Protein AF-A0A847V4I1-F1 (afdb_monomer_lite)

Structure (mmCIF, N/CA/C/O backbone):
data_AF-A0A847V4I1-F1
#
_entry.id   AF-A0A847V4I1-F1
#
loop_
_atom_site.group_PDB
_atom_site.id
_atom_site.type_symbol
_atom_site.label_atom_id
_atom_site.label_alt_id
_atom_site.label_comp_id
_atom_site.label_asym_id
_atom_site.label_entity_id
_atom_site.label_seq_id
_atom_site.pdbx_PDB_ins_code
_atom_site.Cartn_x
_atom_site.Cartn_y
_atom_site.Cartn_z
_atom_site.occupancy
_atom_site.B_iso_or_equiv
_atom_site.auth_seq_id
_atom_site.auth_comp_id
_atom_site.auth_asym_id
_atom_site.auth_atom_id
_atom_site.pdbx_PDB_model_num
ATOM 1 N N . MET A 1 1 ? 16.614 -1.267 1.597 1.00 69.31 1 MET A N 1
ATOM 2 C CA . MET A 1 1 ? 15.792 -2.473 1.867 1.00 69.31 1 MET A CA 1
ATOM 3 C C . MET A 1 1 ? 15.014 -2.817 0.602 1.00 69.31 1 MET A C 1
ATOM 5 O O . MET A 1 1 ? 14.802 -1.906 -0.192 1.00 69.31 1 MET A O 1
ATOM 9 N N . LYS A 1 2 ? 14.629 -4.079 0.366 1.00 87.75 2 LYS A N 1
ATOM 10 C CA . LYS A 1 2 ? 13.722 -4.391 -0.755 1.00 87.75 2 LYS A CA 1
ATOM 11 C C . LYS A 1 2 ? 12.311 -3.883 -0.415 1.00 87.75 2 LYS A C 1
ATOM 13 O O . LYS A 1 2 ? 11.942 -3.993 0.751 1.00 87.75 2 LYS A O 1
ATOM 18 N N . PRO A 1 3 ? 11.555 -3.328 -1.379 1.00 94.25 3 PRO A N 1
ATOM 19 C CA . PRO A 1 3 ? 10.171 -2.945 -1.143 1.00 94.25 3 PRO A CA 1
ATOM 20 C C . PRO A 1 3 ? 9.318 -4.162 -0.800 1.00 94.25 3 PRO A C 1
ATOM 22 O O . PRO A 1 3 ? 9.346 -5.160 -1.522 1.00 94.25 3 PRO A O 1
ATOM 25 N N . GLU A 1 4 ? 8.551 -4.063 0.273 1.00 95.94 4 GLU A N 1
ATOM 26 C CA . GLU A 1 4 ? 7.635 -5.095 0.738 1.00 95.94 4 GLU A CA 1
ATOM 27 C C . GLU A 1 4 ? 6.378 -4.471 1.349 1.00 95.94 4 GLU A C 1
ATOM 29 O O . GLU A 1 4 ? 6.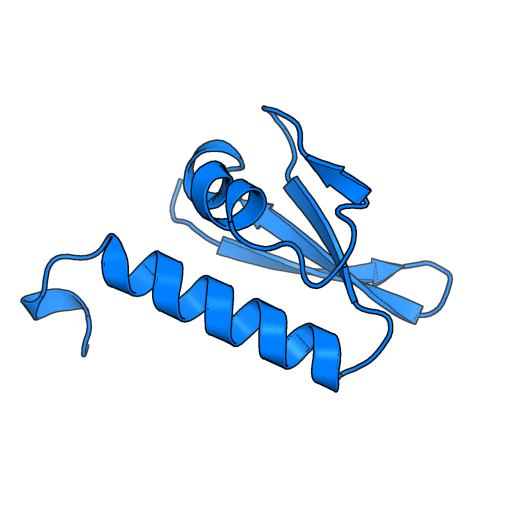340 -3.282 1.679 1.00 95.94 4 GLU A O 1
ATOM 34 N N . ILE A 1 5 ? 5.339 -5.293 1.465 1.00 97.12 5 ILE A N 1
ATOM 35 C CA . ILE A 1 5 ? 4.075 -4.939 2.100 1.00 97.12 5 ILE A CA 1
ATOM 36 C C . ILE A 1 5 ? 3.803 -6.024 3.136 1.00 97.12 5 ILE A C 1
ATOM 38 O O . ILE A 1 5 ? 3.697 -7.201 2.778 1.00 97.12 5 ILE A O 1
ATOM 42 N N . SER A 1 6 ? 3.724 -5.644 4.407 1.00 96.88 6 SER A N 1
ATOM 43 C CA . SER A 1 6 ? 3.286 -6.547 5.467 1.00 96.88 6 SER A CA 1
ATOM 44 C C . SER A 1 6 ? 1.756 -6.564 5.505 1.00 96.88 6 SER A C 1
ATOM 46 O O . SER A 1 6 ? 1.109 -5.551 5.239 1.00 96.88 6 SER A O 1
ATOM 48 N N . LEU A 1 7 ? 1.175 -7.722 5.818 1.00 96.88 7 LEU A N 1
ATOM 49 C CA . LEU A 1 7 ? -0.258 -7.873 6.045 1.00 96.88 7 LEU A CA 1
ATOM 50 C C . LEU A 1 7 ? -0.470 -8.488 7.424 1.00 96.88 7 LEU A C 1
ATOM 52 O O . LEU A 1 7 ? 0.042 -9.569 7.719 1.00 96.88 7 LEU A O 1
ATOM 56 N N . SER A 1 8 ? -1.251 -7.806 8.249 1.00 97.19 8 SER A N 1
ATOM 57 C CA . SER A 1 8 ? -1.658 -8.268 9.573 1.00 97.19 8 SER A CA 1
ATOM 58 C C . SER A 1 8 ? -3.134 -7.951 9.811 1.00 97.19 8 SER A C 1
ATOM 60 O O . SER A 1 8 ? -3.809 -7.386 8.947 1.00 97.19 8 SER A O 1
ATOM 62 N N . PHE A 1 9 ? -3.653 -8.345 10.972 1.00 96.19 9 PHE A N 1
ATOM 63 C CA . PHE A 1 9 ? -5.021 -8.043 11.368 1.00 96.19 9 PHE A CA 1
ATOM 64 C C . PHE A 1 9 ? -5.031 -7.080 12.548 1.00 96.19 9 PHE A C 1
ATOM 66 O O . PHE A 1 9 ? -4.253 -7.241 13.486 1.00 96.19 9 PHE A O 1
ATOM 73 N N . THR A 1 10 ? -5.933 -6.102 12.512 1.00 94.94 10 THR A N 1
ATOM 74 C CA . THR A 1 10 ? -6.228 -5.266 13.682 1.00 94.94 10 THR A CA 1
ATOM 75 C C . THR A 1 10 ? -7.018 -6.058 14.728 1.00 94.94 10 THR A C 1
ATOM 77 O O . THR A 1 10 ? -7.577 -7.117 14.429 1.00 94.94 10 THR A O 1
ATOM 80 N N . ASP A 1 11 ? -7.179 -5.498 15.929 1.00 93.81 11 ASP A N 1
ATOM 81 C CA . ASP A 1 11 ? -8.020 -6.074 16.995 1.00 93.81 11 ASP A CA 1
ATOM 82 C C . ASP A 1 11 ? -9.495 -6.249 16.588 1.00 93.81 11 ASP A C 1
ATOM 84 O O . ASP A 1 11 ? -10.243 -6.992 17.219 1.00 93.81 11 ASP A O 1
ATOM 88 N N . ARG A 1 12 ? -9.928 -5.564 15.522 1.00 94.06 12 ARG A N 1
ATOM 89 C CA . ARG A 1 12 ? -11.275 -5.675 14.942 1.00 94.06 12 ARG A CA 1
ATOM 90 C C . ARG A 1 12 ? -11.335 -6.630 13.746 1.00 94.06 12 ARG A C 1
ATOM 92 O O . ARG A 1 12 ? -12.323 -6.616 13.020 1.00 94.06 12 ARG A O 1
ATOM 99 N N . HIS A 1 13 ? -10.292 -7.431 13.526 1.00 93.19 13 HIS A N 1
ATOM 100 C CA . HIS A 1 13 ? -10.155 -8.352 12.393 1.00 93.19 13 HIS A CA 1
ATOM 101 C C . HIS A 1 13 ? -10.185 -7.674 11.010 1.00 93.19 13 HIS A C 1
ATOM 103 O O . HIS A 1 13 ? -10.562 -8.299 10.021 1.00 93.19 13 HIS A O 1
ATOM 109 N N . LEU A 1 14 ? -9.764 -6.408 10.927 1.00 96.06 14 LEU A N 1
ATOM 110 C CA . LEU A 1 14 ? -9.594 -5.699 9.652 1.00 96.06 14 LEU A CA 1
ATOM 111 C C . LEU A 1 14 ? -8.179 -5.910 9.109 1.00 96.06 14 LEU A C 1
ATOM 113 O O . LEU A 1 14 ? -7.265 -6.204 9.880 1.00 96.06 14 LEU A O 1
ATOM 117 N N . TYR A 1 15 ? -7.984 -5.727 7.804 1.00 97.38 15 TYR A N 1
ATOM 118 C CA . TYR A 1 15 ? -6.686 -5.916 7.157 1.00 97.38 15 TYR A CA 1
ATOM 119 C C . TYR A 1 15 ? -5.813 -4.676 7.346 1.00 97.38 15 TYR A C 1
ATOM 121 O O . TYR A 1 15 ? -6.098 -3.633 6.763 1.00 97.38 15 TYR A O 1
ATOM 129 N N . LEU A 1 16 ? -4.744 -4.786 8.131 1.00 97.25 16 LEU A N 1
ATOM 130 C CA . LEU A 1 16 ? -3.728 -3.744 8.259 1.00 97.25 16 LEU A CA 1
ATOM 131 C C . LEU A 1 16 ? -2.583 -4.043 7.296 1.00 97.25 16 LEU A C 1
ATOM 133 O O . LEU A 1 16 ? -1.935 -5.087 7.407 1.00 97.25 16 LEU A O 1
ATOM 137 N N . LEU A 1 17 ? -2.328 -3.112 6.381 1.00 97.62 17 LEU A N 1
ATOM 138 C CA . LEU A 1 17 ? -1.168 -3.156 5.505 1.00 97.62 17 LEU A CA 1
ATOM 139 C C . LEU A 1 17 ? -0.136 -2.129 5.946 1.00 97.62 17 LEU A C 1
ATOM 141 O O . LEU A 1 17 ? -0.476 -0.957 6.125 1.00 97.62 17 LEU A O 1
ATOM 145 N N . GLU A 1 18 ? 1.122 -2.551 6.042 1.00 97.50 18 GLU A N 1
ATOM 146 C CA . GLU A 1 18 ? 2.252 -1.644 6.250 1.00 97.50 18 GLU A CA 1
ATOM 147 C C . GLU A 1 18 ? 3.224 -1.725 5.075 1.00 97.50 18 GLU A C 1
ATOM 149 O O . GLU A 1 18 ? 3.633 -2.804 4.644 1.00 97.50 18 GLU A O 1
ATOM 154 N N . PHE A 1 19 ? 3.596 -0.562 4.553 1.00 97.00 19 PHE A N 1
ATOM 155 C CA . PHE A 1 19 ? 4.399 -0.413 3.348 1.00 97.00 19 PHE A CA 1
ATOM 156 C C . PHE A 1 19 ? 5.836 -0.048 3.715 1.00 97.00 19 PHE A C 1
ATOM 158 O O . PHE A 1 19 ? 6.096 1.016 4.284 1.00 97.00 19 PHE A O 1
ATOM 165 N N . LEU A 1 20 ? 6.784 -0.921 3.370 1.00 96.00 20 LEU A N 1
ATOM 166 C CA . LEU A 1 20 ? 8.181 -0.811 3.787 1.00 96.00 20 LEU A CA 1
ATOM 167 C C . LEU A 1 20 ? 9.129 -0.828 2.571 1.00 96.00 20 LEU A C 1
ATOM 169 O O . LEU A 1 20 ? 8.937 -1.630 1.658 1.00 96.00 20 LEU A O 1
ATOM 173 N N . PRO A 1 21 ? 10.170 0.024 2.530 1.00 95.25 21 PRO A N 1
ATOM 174 C CA . PRO A 1 21 ? 10.342 1.212 3.366 1.00 95.25 21 PRO A CA 1
ATOM 175 C C . PRO A 1 21 ? 9.333 2.310 2.975 1.00 95.25 21 PRO A C 1
ATOM 177 O O . PRO A 1 21 ? 9.008 2.460 1.797 1.00 95.25 21 PRO A O 1
ATOM 180 N N . ALA A 1 22 ? 8.869 3.107 3.942 1.00 94.75 22 ALA A N 1
ATOM 181 C CA . ALA A 1 22 ? 7.838 4.130 3.720 1.00 94.75 22 ALA A CA 1
ATOM 182 C C . ALA A 1 22 ? 8.207 5.137 2.611 1.00 94.75 22 ALA A C 1
ATOM 184 O O . ALA A 1 22 ? 7.358 5.517 1.808 1.00 94.75 22 ALA A O 1
ATOM 185 N N . GLU A 1 23 ? 9.487 5.518 2.511 1.00 94.44 23 GLU A N 1
ATOM 186 C CA . GLU A 1 23 ? 9.994 6.406 1.453 1.00 94.44 23 GLU A CA 1
ATOM 187 C C . GLU A 1 23 ? 9.711 5.872 0.043 1.00 94.44 23 GLU A C 1
ATOM 189 O O . GLU A 1 23 ? 9.339 6.636 -0.844 1.00 94.44 23 GLU A O 1
ATOM 194 N N . TYR A 1 24 ? 9.831 4.555 -0.158 1.00 95.44 24 TYR A N 1
ATOM 195 C CA . TYR A 1 24 ? 9.664 3.942 -1.468 1.00 95.44 24 TYR A CA 1
ATOM 196 C C . TYR A 1 24 ? 8.209 4.013 -1.921 1.00 95.44 24 TYR A C 1
ATOM 198 O O . TYR A 1 24 ? 7.952 4.167 -3.108 1.00 95.44 24 TYR A O 1
ATOM 206 N N . TRP A 1 25 ? 7.260 3.910 -0.993 1.00 96.00 25 TRP A N 1
ATOM 207 C CA . TRP A 1 25 ? 5.826 3.815 -1.271 1.00 96.00 25 TRP A CA 1
ATOM 208 C C . TRP A 1 25 ? 5.083 5.153 -1.144 1.00 96.00 25 TRP A C 1
ATOM 210 O O . TRP A 1 25 ? 3.876 5.219 -1.367 1.00 96.00 25 TRP A O 1
ATOM 220 N N . ARG A 1 26 ? 5.784 6.236 -0.808 1.00 94.38 26 ARG A N 1
ATOM 221 C CA . ARG A 1 26 ? 5.181 7.549 -0.552 1.00 94.38 26 ARG A CA 1
ATOM 222 C C . ARG A 1 26 ? 4.413 8.119 -1.743 1.00 94.38 26 ARG A C 1
ATOM 224 O O . ARG A 1 26 ? 3.291 8.578 -1.566 1.00 94.38 26 ARG A O 1
ATOM 231 N N . GLU A 1 27 ? 4.982 8.034 -2.946 1.00 94.31 27 GLU A N 1
ATOM 232 C CA . GLU A 1 27 ? 4.333 8.509 -4.180 1.00 94.31 27 GLU A CA 1
ATOM 233 C C . GLU A 1 27 ? 3.017 7.748 -4.458 1.00 94.31 27 GLU A C 1
ATOM 235 O O . GLU A 1 27 ? 2.024 8.327 -4.911 1.00 94.31 27 GLU A O 1
ATOM 240 N N . LEU A 1 28 ? 2.968 6.448 -4.132 1.00 94.94 28 LEU A N 1
ATOM 241 C CA . LEU A 1 28 ? 1.728 5.669 -4.193 1.00 94.94 28 LEU A CA 1
ATOM 242 C C . LEU A 1 28 ? 0.705 6.214 -3.194 1.00 94.94 28 LEU A C 1
ATOM 244 O O . LEU A 1 28 ? -0.441 6.444 -3.562 1.00 94.94 28 LEU A O 1
ATOM 248 N N . ALA A 1 29 ? 1.105 6.451 -1.947 1.00 92.88 29 ALA A N 1
ATOM 249 C CA . ALA A 1 29 ? 0.195 6.981 -0.937 1.00 92.88 29 ALA A CA 1
ATOM 250 C C . ALA A 1 29 ? -0.294 8.400 -1.233 1.00 92.88 29 ALA A C 1
ATOM 252 O O . ALA A 1 29 ? -1.402 8.758 -0.843 1.00 92.88 29 ALA A O 1
ATOM 253 N N . GLU A 1 30 ? 0.508 9.201 -1.935 1.00 91.38 30 GLU A N 1
ATOM 254 C CA . GLU A 1 30 ? 0.128 10.523 -2.437 1.00 91.38 30 GLU A CA 1
ATOM 255 C C . GLU A 1 30 ? -0.934 10.486 -3.527 1.00 91.38 30 GLU A C 1
ATOM 257 O O . GLU A 1 30 ? -1.811 11.353 -3.558 1.00 91.38 30 GLU A O 1
ATOM 262 N N . SER A 1 31 ? -0.889 9.471 -4.382 1.00 89.94 31 SER A N 1
ATOM 263 C CA . SER A 1 31 ? -1.816 9.328 -5.504 1.00 89.94 31 SER A CA 1
ATOM 264 C C . SER A 1 31 ? -3.056 8.487 -5.176 1.00 89.94 31 SER A C 1
ATOM 266 O O . SER A 1 31 ? -4.122 8.724 -5.748 1.00 89.94 31 SER A O 1
ATOM 268 N N . TYR A 1 32 ? -2.958 7.542 -4.238 1.00 90.44 32 TYR A N 1
ATOM 269 C CA . TYR A 1 32 ? -4.057 6.666 -3.839 1.00 90.44 32 TYR A CA 1
ATOM 270 C C . TYR A 1 32 ? -4.954 7.328 -2.784 1.00 90.44 32 TYR A C 1
ATOM 272 O O . TYR A 1 32 ? -4.594 7.427 -1.611 1.00 90.44 32 TYR A O 1
ATOM 280 N N . ASN A 1 33 ? -6.145 7.754 -3.217 1.00 86.75 33 ASN A N 1
ATOM 281 C CA . ASN A 1 33 ? -7.123 8.481 -2.395 1.00 86.75 33 ASN A CA 1
ATOM 282 C C . ASN A 1 33 ? -8.449 7.717 -2.199 1.00 86.75 33 ASN A C 1
ATOM 284 O O . ASN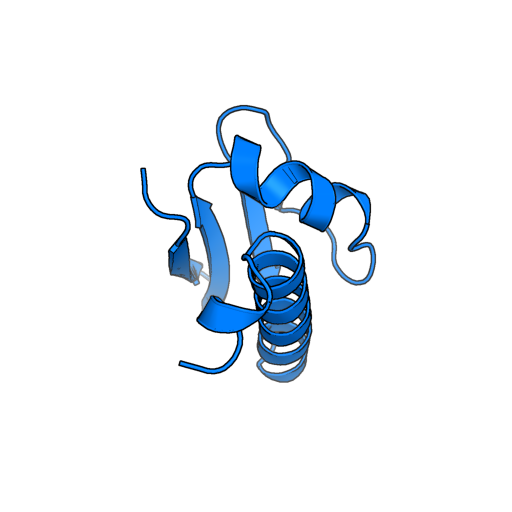 A 1 33 ? -9.418 8.283 -1.697 1.00 86.75 33 ASN A O 1
ATOM 288 N N . SER A 1 34 ? -8.508 6.443 -2.604 1.00 86.88 34 SER A N 1
ATOM 289 C CA . SER A 1 34 ? -9.722 5.617 -2.510 1.00 86.88 34 SER A CA 1
ATOM 290 C C . SER A 1 34 ? -10.040 5.175 -1.077 1.00 86.88 34 SER A C 1
ATOM 292 O O . SER A 1 34 ? -11.194 4.886 -0.774 1.00 86.88 34 SER A O 1
ATOM 294 N N . LEU A 1 35 ? -9.033 5.119 -0.196 1.00 89.06 35 LEU A N 1
ATOM 295 C CA . LEU A 1 35 ? -9.172 4.772 1.223 1.00 89.06 35 LEU A CA 1
ATOM 296 C C . LEU A 1 35 ? -8.312 5.711 2.086 1.00 89.06 35 LEU A C 1
ATOM 298 O O . LEU A 1 35 ? -7.249 6.147 1.632 1.00 89.06 35 LEU A O 1
ATOM 302 N N . PRO A 1 36 ? -8.740 6.015 3.324 1.00 88.06 36 PRO A N 1
ATOM 303 C CA . PRO A 1 36 ? -7.955 6.824 4.247 1.00 88.06 36 PRO A CA 1
ATOM 304 C C . PRO A 1 36 ? -6.731 6.049 4.748 1.00 88.06 36 PRO A C 1
ATOM 306 O O . PRO A 1 36 ? -6.835 4.884 5.115 1.00 88.06 36 PRO A O 1
ATOM 309 N N . TRP A 1 37 ? -5.578 6.713 4.796 1.00 91.56 37 TRP A N 1
ATOM 310 C CA . TRP A 1 37 ? -4.372 6.178 5.429 1.00 91.56 37 TRP A CA 1
ATOM 311 C C . TRP A 1 37 ? -4.464 6.359 6.946 1.00 91.56 37 TRP A C 1
ATOM 313 O O . TRP A 1 37 ? -4.741 7.464 7.409 1.00 91.56 37 TRP A O 1
ATOM 323 N N . GLU A 1 38 ? -4.185 5.301 7.707 1.00 90.44 38 GLU A N 1
ATOM 324 C CA . GLU A 1 38 ? -4.080 5.384 9.171 1.00 90.44 38 GLU A CA 1
ATOM 325 C C . GLU A 1 38 ? -2.834 6.175 9.569 1.00 90.44 38 GLU A C 1
ATOM 327 O O . GLU A 1 38 ? -2.867 7.018 10.464 1.00 90.44 38 GLU A O 1
ATOM 332 N N . GLU A 1 39 ? -1.728 5.930 8.864 1.00 90.81 39 GLU A N 1
ATOM 333 C CA . GLU A 1 39 ? -0.489 6.665 9.047 1.00 90.81 39 GLU A CA 1
ATOM 334 C C . GLU A 1 39 ? 0.176 6.910 7.697 1.00 90.81 39 GLU A C 1
ATOM 336 O O . GLU A 1 39 ? 0.378 5.993 6.899 1.00 90.81 39 GLU A O 1
ATOM 341 N N . ARG A 1 40 ? 0.521 8.172 7.440 1.00 89.88 40 ARG A N 1
ATOM 342 C CA . ARG A 1 40 ? 1.203 8.612 6.222 1.00 89.88 40 ARG A CA 1
ATOM 343 C C . ARG A 1 40 ? 2.349 9.542 6.591 1.00 89.88 40 ARG A C 1
ATOM 345 O O . ARG A 1 40 ? 2.297 10.746 6.356 1.00 89.88 40 ARG A O 1
ATOM 352 N N . GLY A 1 41 ? 3.349 8.963 7.246 1.00 86.44 41 GLY A N 1
ATOM 353 C CA . GLY A 1 41 ? 4.530 9.660 7.735 1.00 86.44 41 GLY A CA 1
ATOM 354 C C . GLY A 1 41 ? 5.805 9.253 7.003 1.00 86.44 41 GLY A C 1
ATOM 355 O O . GLY A 1 41 ? 5.831 8.335 6.184 1.00 86.44 41 GLY A O 1
ATOM 356 N N . ASP A 1 42 ? 6.900 9.931 7.345 1.00 82.62 42 ASP A N 1
ATOM 357 C CA . ASP A 1 42 ? 8.209 9.637 6.762 1.00 82.62 42 ASP A CA 1
ATOM 358 C C . ASP A 1 42 ? 8.744 8.256 7.156 1.00 82.62 42 ASP A C 1
ATOM 360 O O . ASP A 1 42 ? 9.477 7.632 6.390 1.00 82.62 42 ASP A O 1
ATOM 364 N N . GLN A 1 43 ? 8.377 7.792 8.352 1.00 88.56 43 GLN A N 1
ATOM 365 C CA . GLN A 1 43 ? 8.904 6.571 8.962 1.00 88.56 43 GLN A CA 1
ATOM 366 C C . GLN A 1 43 ? 7.963 5.374 8.822 1.00 88.56 43 GLN A C 1
ATOM 368 O O . GLN A 1 43 ? 8.422 4.233 8.850 1.00 88.56 43 GLN A O 1
ATOM 373 N N . ARG A 1 44 ? 6.661 5.621 8.663 1.00 94.06 44 ARG A N 1
ATOM 374 C CA . ARG A 1 44 ? 5.641 4.579 8.619 1.00 94.06 44 ARG A CA 1
ATOM 375 C C . ARG A 1 44 ? 4.510 4.980 7.691 1.00 94.06 44 ARG A C 1
ATOM 377 O O . ARG A 1 44 ? 4.054 6.124 7.675 1.00 94.06 44 ARG A O 1
ATOM 384 N N . LEU A 1 45 ? 4.084 3.999 6.909 1.00 96.56 45 LEU A N 1
ATOM 385 C CA . LEU A 1 45 ? 3.049 4.143 5.911 1.00 96.56 45 LEU A CA 1
ATOM 386 C C . LEU A 1 45 ? 2.101 2.954 6.038 1.00 96.56 45 LEU A C 1
ATOM 388 O O . LEU A 1 45 ? 2.473 1.825 5.714 1.00 96.56 45 LEU A O 1
ATOM 392 N N . ALA A 1 46 ? 0.914 3.205 6.581 1.00 97.06 46 ALA A N 1
ATOM 393 C CA . ALA A 1 46 ? -0.019 2.171 6.993 1.00 97.06 46 ALA A CA 1
ATOM 394 C C . ALA A 1 46 ? -1.462 2.535 6.641 1.00 97.06 46 ALA A C 1
ATOM 396 O O . ALA A 1 46 ? -1.890 3.685 6.768 1.00 97.06 46 ALA A O 1
ATOM 397 N N . ILE A 1 47 ? -2.220 1.533 6.213 1.00 96.69 47 ILE A N 1
ATOM 398 C CA . ILE A 1 47 ? -3.612 1.679 5.791 1.00 96.69 47 ILE A CA 1
ATOM 399 C C . ILE A 1 47 ? -4.414 0.456 6.208 1.00 96.69 47 ILE A C 1
ATOM 401 O O . ILE A 1 47 ? -3.908 -0.670 6.190 1.00 96.69 47 ILE A O 1
ATOM 405 N N . VAL A 1 48 ? -5.671 0.682 6.583 1.00 96.50 48 VAL A N 1
ATOM 406 C CA . VAL A 1 48 ? -6.603 -0.384 6.944 1.00 96.50 48 VAL A CA 1
ATOM 407 C C . VAL A 1 48 ? -7.620 -0.566 5.826 1.00 96.50 48 VAL A C 1
ATOM 409 O O . VAL A 1 48 ? -8.337 0.360 5.456 1.00 96.50 48 VAL A O 1
ATOM 412 N N . ALA A 1 49 ? -7.699 -1.783 5.297 1.00 96.12 49 ALA A N 1
ATOM 413 C CA . ALA A 1 49 ? -8.776 -2.198 4.415 1.00 96.12 49 ALA A CA 1
ATOM 414 C C . ALA A 1 49 ? -9.843 -2.940 5.231 1.00 96.12 49 ALA A C 1
ATOM 416 O O . ALA A 1 49 ? -9.572 -3.948 5.886 1.00 96.12 49 ALA A O 1
ATOM 417 N N . GLU A 1 50 ? -11.079 -2.445 5.182 1.00 94.44 50 GLU A N 1
ATOM 418 C CA . GLU A 1 50 ? -12.190 -3.007 5.964 1.00 94.44 50 GLU A CA 1
ATOM 419 C C . GLU A 1 50 ? -12.734 -4.320 5.392 1.00 94.44 50 GLU A C 1
ATOM 421 O O . GLU A 1 50 ? -13.398 -5.087 6.085 1.00 94.44 50 GLU A O 1
ATOM 426 N N . ASN A 1 51 ? -12.480 -4.583 4.111 1.00 94.69 51 ASN A N 1
ATOM 427 C CA . ASN A 1 51 ? -12.944 -5.780 3.432 1.00 94.69 51 ASN A CA 1
ATOM 428 C C . ASN A 1 51 ? -11.950 -6.232 2.357 1.00 94.69 51 ASN A C 1
ATOM 430 O O . ASN A 1 51 ? -11.016 -5.520 1.982 1.00 94.69 51 ASN A O 1
ATOM 434 N N . TYR A 1 52 ? -12.186 -7.438 1.848 1.00 94.25 52 TYR A N 1
ATOM 435 C CA . TYR A 1 52 ? -11.312 -8.074 0.871 1.00 94.25 52 TYR A CA 1
ATOM 436 C C . TYR A 1 52 ? -11.238 -7.323 -0.468 1.00 94.25 52 TYR A C 1
ATOM 438 O O . TYR A 1 52 ? -10.178 -7.283 -1.086 1.00 94.25 52 TYR A O 1
ATOM 446 N N . SER A 1 53 ? -12.324 -6.685 -0.910 1.00 94.88 53 SER A N 1
ATOM 447 C CA . SER A 1 53 ? -12.335 -5.922 -2.164 1.00 94.88 53 SER A CA 1
ATOM 448 C C . SER A 1 53 ? -11.402 -4.712 -2.095 1.00 94.88 53 SER A C 1
ATOM 450 O O . SER A 1 53 ? -10.634 -4.476 -3.022 1.00 94.88 53 SER A O 1
ATOM 452 N N . TYR A 1 54 ? -11.418 -3.988 -0.975 1.00 94.88 54 TYR A N 1
ATOM 453 C CA . TYR A 1 54 ? -10.522 -2.857 -0.716 1.00 94.88 54 TYR A CA 1
ATOM 454 C C . TYR A 1 54 ? -9.060 -3.285 -0.583 1.00 94.88 54 TYR A C 1
ATOM 456 O O . TYR A 1 54 ? -8.170 -2.612 -1.098 1.00 94.88 54 TYR A O 1
ATOM 464 N N . LEU A 1 55 ? -8.816 -4.432 0.058 1.00 95.62 55 LEU A N 1
ATOM 465 C CA . LEU A 1 55 ? -7.485 -5.030 0.126 1.00 95.62 55 LEU A CA 1
ATOM 466 C C . LEU A 1 55 ? -6.944 -5.325 -1.281 1.00 95.62 55 LEU A C 1
ATOM 468 O O . LEU A 1 55 ? -5.809 -4.970 -1.593 1.00 95.62 55 LEU A O 1
ATOM 472 N N . LEU A 1 56 ? -7.750 -5.967 -2.131 1.00 96.00 56 LEU A N 1
ATOM 473 C CA . LEU A 1 56 ? -7.341 -6.317 -3.489 1.00 96.00 56 LEU A CA 1
ATOM 474 C C . LEU A 1 56 ? -7.072 -5.090 -4.360 1.00 96.00 56 LEU A C 1
ATOM 476 O O . LEU A 1 56 ? -6.054 -5.065 -5.048 1.00 96.00 56 LEU A O 1
ATOM 480 N N . ASP A 1 57 ? -7.951 -4.089 -4.316 1.00 94.56 57 ASP A N 1
ATOM 481 C CA . ASP A 1 57 ? -7.782 -2.846 -5.075 1.00 94.56 57 ASP A CA 1
ATOM 482 C C . ASP A 1 57 ? -6.441 -2.173 -4.742 1.00 94.56 57 ASP A C 1
ATOM 484 O O . ASP A 1 57 ? -5.605 -1.935 -5.620 1.00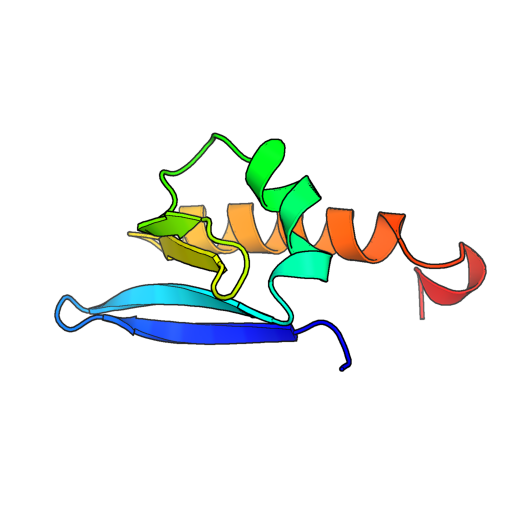 94.56 57 ASP A O 1
ATOM 488 N N . LEU A 1 58 ? -6.165 -2.003 -3.447 1.00 95.31 58 LEU A N 1
ATOM 489 C CA . LEU A 1 58 ? -4.910 -1.435 -2.968 1.00 95.31 58 LEU A CA 1
ATOM 490 C C . LEU A 1 58 ? -3.686 -2.247 -3.419 1.00 95.31 58 LEU A C 1
ATOM 492 O O . LEU A 1 58 ? -2.692 -1.668 -3.861 1.00 95.31 58 LEU A O 1
ATOM 496 N N . LEU A 1 59 ? -3.735 -3.580 -3.328 1.00 95.75 59 LEU A N 1
ATOM 497 C CA . LEU A 1 59 ? -2.620 -4.439 -3.743 1.00 95.75 59 LEU A CA 1
ATOM 498 C C . LEU A 1 59 ? -2.366 -4.373 -5.255 1.00 95.75 59 LEU A C 1
ATOM 500 O O . LEU A 1 59 ? -1.208 -4.423 -5.681 1.00 95.75 59 LEU A O 1
ATOM 504 N N . VA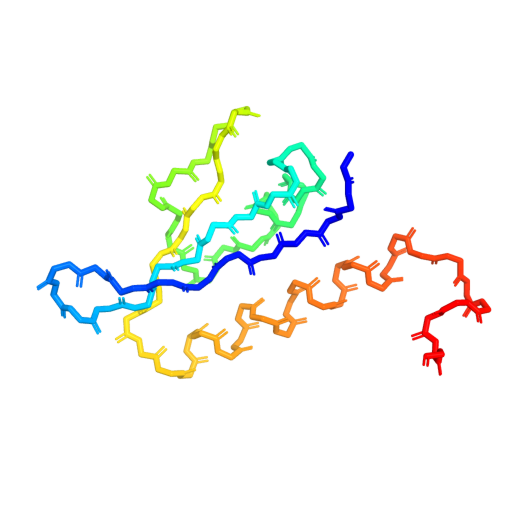L A 1 60 ? -3.411 -4.213 -6.071 1.00 95.62 60 VAL A N 1
ATOM 505 C CA . VAL A 1 60 ? -3.269 -3.983 -7.516 1.00 95.62 60 VAL A CA 1
ATOM 506 C C . VAL A 1 60 ? -2.567 -2.651 -7.771 1.00 95.62 60 VAL A C 1
ATOM 508 O O . VAL A 1 60 ? -1.571 -2.619 -8.499 1.00 95.62 60 VAL A O 1
ATOM 511 N N . HIS A 1 61 ? -3.016 -1.571 -7.131 1.00 95.81 61 HIS A N 1
ATOM 512 C CA . HIS A 1 61 ? -2.370 -0.261 -7.241 1.00 95.81 61 HIS A CA 1
ATOM 513 C C . HIS A 1 61 ? -0.905 -0.299 -6.788 1.00 95.81 61 HIS A C 1
ATOM 515 O O . HIS A 1 61 ? -0.025 0.214 -7.486 1.00 95.81 61 HIS A O 1
ATOM 521 N N . ALA A 1 62 ? -0.616 -0.982 -5.680 1.00 95.94 62 ALA A N 1
ATOM 522 C CA . ALA A 1 62 ? 0.741 -1.160 -5.186 1.00 95.94 62 ALA A CA 1
ATO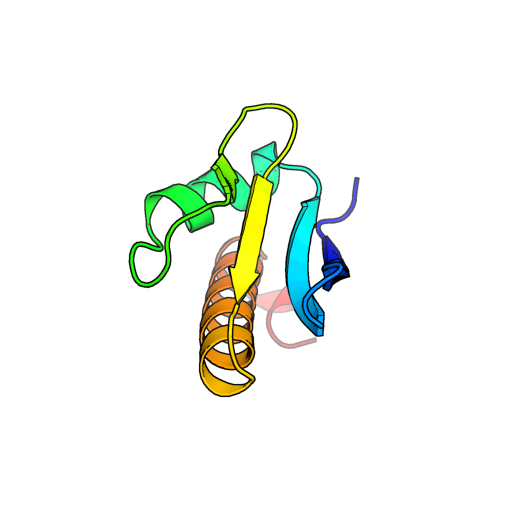M 523 C C . ALA A 1 62 ? 1.621 -1.952 -6.164 1.00 95.94 62 ALA A C 1
ATOM 525 O O . ALA A 1 62 ? 2.767 -1.572 -6.423 1.00 95.94 62 ALA A O 1
ATOM 526 N N . ARG A 1 63 ? 1.087 -3.017 -6.773 1.00 95.00 63 ARG A N 1
ATOM 527 C CA . ARG A 1 63 ? 1.810 -3.788 -7.792 1.00 95.00 63 ARG A CA 1
ATOM 528 C C . ARG A 1 63 ? 2.110 -2.943 -9.026 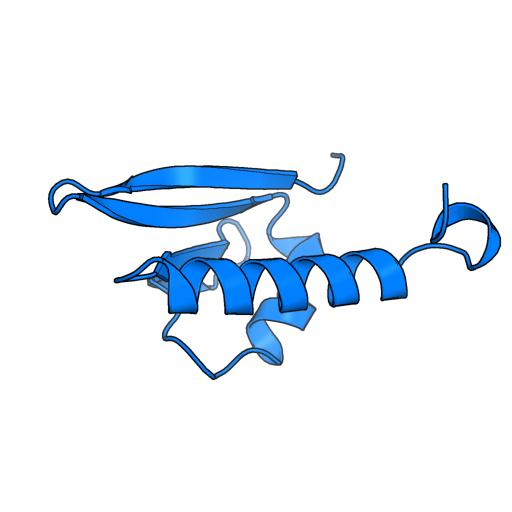1.00 95.00 63 ARG A C 1
ATOM 530 O O . ARG A 1 63 ? 3.241 -2.976 -9.507 1.00 95.00 63 ARG A O 1
ATOM 537 N N . LEU A 1 64 ? 1.132 -2.190 -9.528 1.00 94.62 64 LEU A N 1
ATOM 538 C CA . LEU A 1 64 ? 1.319 -1.304 -10.681 1.00 94.62 64 LEU A CA 1
ATOM 539 C C . LEU A 1 64 ? 2.369 -0.228 -10.394 1.00 94.62 64 LEU A C 1
ATOM 541 O O . LEU A 1 64 ? 3.252 0.002 -11.224 1.00 94.62 64 LEU A O 1
ATOM 545 N N . TYR A 1 65 ? 2.326 0.368 -9.202 1.00 95.50 65 TYR A N 1
ATOM 546 C CA . TYR A 1 65 ? 3.343 1.313 -8.756 1.00 95.50 65 TYR A CA 1
ATOM 547 C C . TYR A 1 65 ? 4.736 0.672 -8.749 1.00 95.50 65 TYR A C 1
ATOM 549 O O . TYR A 1 65 ? 5.646 1.182 -9.403 1.00 95.50 65 TYR A O 1
ATOM 557 N N . HIS A 1 66 ? 4.893 -0.487 -8.104 1.00 94.75 66 HIS A N 1
ATOM 558 C CA . HIS A 1 66 ? 6.172 -1.196 -8.043 1.00 94.75 66 HIS A CA 1
ATOM 559 C C . HIS A 1 66 ? 6.728 -1.504 -9.441 1.00 94.75 66 HIS A C 1
ATOM 561 O O . HIS A 1 66 ? 7.884 -1.201 -9.732 1.00 94.75 66 HIS A O 1
ATOM 567 N N . LEU A 1 67 ? 5.884 -2.022 -10.340 1.00 93.75 67 LEU A N 1
ATOM 568 C CA . LEU A 1 67 ? 6.264 -2.307 -11.725 1.00 93.75 67 LEU A CA 1
ATOM 569 C C . LEU A 1 67 ? 6.692 -1.048 -12.486 1.00 93.75 67 LEU A C 1
ATOM 571 O O . LEU A 1 67 ? 7.634 -1.106 -13.274 1.00 93.75 67 LEU A O 1
ATOM 575 N N . SER A 1 68 ? 6.044 0.095 -12.250 1.00 93.12 68 SER A N 1
ATOM 576 C CA . SER A 1 68 ? 6.404 1.354 -12.916 1.00 93.12 68 SER A CA 1
ATOM 577 C C . SER A 1 68 ? 7.822 1.827 -12.563 1.00 93.12 68 SER A C 1
ATOM 579 O O . SER A 1 68 ? 8.488 2.440 -13.398 1.00 93.12 68 SER A O 1
ATOM 581 N N . ARG A 1 69 ? 8.307 1.473 -11.364 1.00 91.44 69 ARG A N 1
ATOM 582 C CA . ARG A 1 69 ? 9.648 1.790 -10.852 1.00 91.44 69 ARG A CA 1
ATOM 583 C C . ARG A 1 69 ? 10.726 0.800 -11.307 1.00 91.44 69 ARG A C 1
ATOM 585 O O . ARG A 1 69 ? 11.905 1.065 -11.092 1.00 91.44 69 ARG A O 1
ATOM 592 N N . MET A 1 70 ? 10.349 -0.325 -11.916 1.00 90.19 70 MET A N 1
ATOM 593 C CA . MET A 1 70 ? 11.291 -1.333 -12.416 1.00 90.19 70 MET A CA 1
ATOM 594 C C . MET A 1 70 ? 11.679 -1.072 -13.882 1.00 90.19 70 MET A C 1
ATOM 596 O O . MET A 1 70 ? 10.845 -0.578 -14.657 1.00 90.19 70 MET A O 1
ATOM 600 N N . PRO A 1 71 ? 12.902 -1.445 -14.310 1.00 87.81 71 PRO A N 1
ATOM 601 C CA . PRO A 1 71 ? 13.270 -1.502 -15.725 1.00 87.81 71 PRO A CA 1
ATOM 602 C C . PRO A 1 71 ? 12.325 -2.418 -16.510 1.00 87.81 71 PRO A C 1
ATOM 604 O O . PRO A 1 71 ? 11.888 -3.442 -15.991 1.00 87.81 71 PRO A O 1
ATOM 607 N N . TYR A 1 72 ? 12.020 -2.078 -17.768 1.00 81.69 72 TYR A N 1
ATOM 608 C CA . TYR A 1 72 ? 11.045 -2.817 -18.590 1.00 81.69 72 TYR A CA 1
ATOM 609 C C . TYR A 1 72 ? 11.337 -4.326 -18.663 1.00 81.69 72 TYR A C 1
ATOM 611 O O . TYR A 1 72 ? 10.424 -5.138 -18.538 1.00 81.69 72 TYR A O 1
ATOM 619 N N . GLU A 1 73 ? 12.612 -4.694 -18.786 1.00 83.75 73 GLU A N 1
ATOM 620 C CA . GLU A 1 73 ? 13.086 -6.081 -18.882 1.00 83.75 73 GLU A CA 1
ATOM 621 C C . GLU A 1 73 ? 12.833 -6.912 -17.611 1.00 83.75 73 GLU A C 1
ATOM 623 O O . GLU A 1 73 ? 12.762 -8.140 -17.675 1.00 83.75 73 GLU A O 1
ATOM 628 N N . GLU A 1 74 ? 12.670 -6.258 -16.459 1.00 82.06 74 GLU A N 1
ATOM 629 C CA . GLU A 1 74 ? 12.454 -6.905 -15.161 1.00 82.06 74 GLU A CA 1
ATOM 630 C C . GLU A 1 74 ? 10.970 -6.969 -14.764 1.00 82.06 74 GLU A C 1
ATOM 632 O O . GLU A 1 74 ? 10.617 -7.699 -13.843 1.00 82.06 74 GLU A O 1
ATOM 637 N N . ARG A 1 75 ? 10.078 -6.244 -15.458 1.00 80.12 75 ARG A N 1
ATOM 638 C CA . ARG A 1 75 ? 8.646 -6.131 -15.096 1.00 80.12 75 ARG A CA 1
ATOM 639 C C . ARG A 1 75 ? 7.839 -7.417 -15.287 1.00 80.12 75 ARG A C 1
ATOM 641 O O . ARG A 1 75 ? 6.793 -7.569 -14.659 1.00 80.12 75 ARG A O 1
ATOM 648 N N . PHE A 1 76 ? 8.290 -8.299 -16.177 1.00 76.94 76 PHE A N 1
ATOM 649 C CA . PHE A 1 76 ? 7.557 -9.500 -16.603 1.00 76.94 76 PHE A CA 1
ATOM 650 C C . PHE A 1 76 ? 8.252 -10.813 -16.219 1.00 76.94 76 PHE A C 1
ATOM 652 O O . PHE A 1 76 ? 7.847 -11.872 -16.697 1.00 76.94 76 PHE A O 1
ATOM 659 N N . ARG A 1 77 ? 9.312 -10.738 -15.407 1.00 69.38 77 ARG A N 1
ATOM 660 C CA . ARG A 1 77 ? 9.949 -11.908 -14.791 1.00 69.38 77 ARG A CA 1
ATOM 661 C C . ARG A 1 77 ? 9.210 -12.304 -13.518 1.00 69.38 77 ARG A C 1
ATOM 663 O O . ARG A 1 77 ? 9.170 -13.523 -13.257 1.00 69.38 77 ARG A O 1
#

Foldseek 3Di:
DDWDWDWDADPVRWTKIKTPPLVLCLVLVVPDDPADWPDNDNRTTMGTDRDDVSVVVSVVSVLVSVLVPDDPVPSPD

pLDDT: mean 92.29, std 5.83, range [69.31, 97.62]

Sequence (77 aa):
MKPEISLSFTDRHLYLLEFLPAEYWRELAESYNSLPWEERGDQRLAIVAENYSYLLDLLVHARLYHLSRMPYEERFR

Secondary structure (DSSP, 8-state):
---EEEEEE-TTS-EEEEEESHHHHHHHHHH--SS-EEEESSS-EEEEESSHHHHHHHHHHHHHHHHHTS-GGGTT-

Radius of gyration: 12.59 Å; chains: 1; bounding box: 29×22×36 Å